Protein AF-A0A2K9NVM2-F1 (afdb_monomer_lite)

Secondary structure (DSSP, 8-state):
--SHHHHHHHHHHHHTSEEEEEEEEEEEE-SS-EEEEEEEEEEES-SS--B-SPEEEEETTEEEEE-GGGEEEEE-SSSEEEEEEE-TTSSSEEEEEEEETTTTEEEEEEE-SS-EEEES-EEEEE-

Organism: Bacteriovorax stolpii (NCBI:txid960)

Radius of gyration: 16.89 Å; chains: 1; bounding box: 53×43×41 Å

Structure (mmCIF, N/CA/C/O backbone):
data_AF-A0A2K9NVM2-F1
#
_entry.id   AF-A0A2K9NVM2-F1
#
loop_
_atom_site.group_PDB
_atom_site.id
_atom_site.type_symbol
_atom_site.label_atom_id
_atom_site.label_alt_id
_atom_site.label_comp_id
_atom_site.label_asym_id
_atom_site.label_entity_id
_atom_site.label_seq_id
_atom_site.pdbx_PDB_ins_code
_atom_site.Cartn_x
_atom_site.Cartn_y
_atom_site.Cartn_z
_atom_site.occupancy
_atom_site.B_iso_or_equiv
_atom_site.auth_seq_id
_atom_site.auth_comp_id
_atom_site.auth_asym_id
_atom_site.auth_atom_id
_atom_site.pdbx_PDB_model_num
ATOM 1 N N . MET A 1 1 ? 28.483 25.837 24.503 1.00 46.66 1 MET A N 1
ATOM 2 C CA . MET A 1 1 ? 27.770 25.871 23.205 1.00 46.66 1 MET A CA 1
ATOM 3 C C . MET A 1 1 ? 28.356 24.824 22.249 1.00 46.66 1 MET A C 1
ATOM 5 O O . MET A 1 1 ? 29.155 25.168 21.396 1.00 46.66 1 MET A O 1
ATOM 9 N N . LYS A 1 2 ? 28.051 23.531 22.428 1.00 50.91 2 LYS A N 1
ATOM 10 C CA . LYS A 1 2 ? 28.419 22.454 21.472 1.00 50.91 2 LYS A CA 1
ATOM 11 C C . LYS A 1 2 ? 27.315 21.389 21.310 1.00 50.91 2 LYS A C 1
ATOM 13 O O . LYS A 1 2 ? 27.473 20.466 20.527 1.00 50.91 2 LYS A O 1
ATOM 18 N N . SER A 1 3 ? 26.195 21.528 22.030 1.00 52.22 3 SER A N 1
ATOM 19 C CA . SER A 1 3 ? 25.170 20.479 22.148 1.00 52.22 3 SER A CA 1
ATOM 20 C C . SER A 1 3 ? 24.048 20.561 21.109 1.00 52.22 3 SER A C 1
ATOM 22 O O . SER A 1 3 ? 23.359 19.574 20.891 1.00 52.22 3 SER A O 1
ATOM 24 N N . THR A 1 4 ? 23.849 21.711 20.463 1.00 53.44 4 THR A N 1
ATOM 25 C CA . THR A 1 4 ? 22.742 21.925 19.516 1.00 53.44 4 THR A CA 1
ATOM 26 C C . THR A 1 4 ? 23.034 21.388 18.115 1.00 53.44 4 THR A C 1
ATOM 28 O O . THR A 1 4 ? 22.118 20.941 17.441 1.00 53.44 4 THR A O 1
ATOM 31 N N . ILE A 1 5 ? 24.303 21.348 17.690 1.00 56.78 5 ILE A N 1
ATOM 32 C CA . ILE A 1 5 ? 24.680 20.875 16.343 1.00 56.78 5 ILE A CA 1
ATOM 33 C C . ILE A 1 5 ? 24.489 19.356 16.211 1.00 56.78 5 ILE A C 1
ATOM 35 O O . ILE A 1 5 ? 24.036 18.885 15.173 1.00 56.78 5 ILE A O 1
ATOM 39 N N . ALA A 1 6 ? 24.775 18.590 17.269 1.00 56.25 6 ALA A N 1
ATOM 40 C CA . ALA A 1 6 ? 24.610 17.136 17.259 1.00 56.25 6 ALA A CA 1
ATOM 41 C C . ALA A 1 6 ? 23.134 16.719 17.148 1.00 56.25 6 ALA A C 1
ATOM 43 O O . ALA A 1 6 ? 22.816 15.788 16.416 1.00 56.25 6 ALA A O 1
ATOM 44 N N . LEU A 1 7 ? 22.230 17.439 17.823 1.00 52.72 7 LEU A N 1
ATOM 45 C CA . LEU A 1 7 ? 20.795 17.156 17.774 1.00 52.72 7 LEU A CA 1
ATOM 46 C C . LEU A 1 7 ? 20.197 17.512 16.407 1.00 52.72 7 LEU A C 1
ATOM 48 O O . LEU A 1 7 ? 19.421 16.734 15.865 1.00 52.72 7 LEU A O 1
ATOM 52 N N . SER A 1 8 ? 20.618 18.631 15.806 1.00 54.34 8 SER A N 1
ATOM 53 C CA . SER A 1 8 ? 20.231 18.972 14.434 1.00 54.34 8 SER A CA 1
ATOM 54 C C . SER A 1 8 ? 20.755 17.947 13.426 1.00 54.34 8 SER A C 1
ATOM 56 O O . SER A 1 8 ? 20.003 17.525 12.560 1.00 54.34 8 SER A O 1
ATOM 58 N N . ALA A 1 9 ? 22.005 17.487 13.554 1.00 55.44 9 ALA A N 1
ATOM 59 C CA . ALA A 1 9 ? 22.569 16.460 12.674 1.00 55.44 9 ALA A CA 1
ATOM 60 C C . ALA A 1 9 ? 21.842 15.106 12.789 1.00 55.44 9 ALA A C 1
ATOM 62 O O . ALA A 1 9 ? 21.631 14.452 11.774 1.00 55.44 9 ALA A O 1
ATOM 63 N N . LEU A 1 10 ? 21.407 14.722 13.996 1.00 50.97 10 LEU A N 1
ATOM 64 C CA . LEU A 1 10 ? 20.563 13.541 14.230 1.00 50.97 10 LEU A CA 1
ATOM 65 C C . LEU A 1 10 ? 19.160 13.699 13.624 1.00 50.97 10 LEU A C 1
ATOM 67 O O . LEU A 1 10 ? 18.626 12.760 13.049 1.00 50.97 10 LEU A O 1
ATOM 71 N N . LEU A 1 11 ? 18.561 14.888 13.717 1.00 52.94 11 LEU A N 1
ATOM 72 C CA . LEU A 1 11 ? 17.260 15.168 13.102 1.00 52.94 11 LEU A CA 1
ATOM 73 C C . LEU A 1 11 ? 17.348 15.203 11.568 1.00 52.94 11 LEU A C 1
ATOM 75 O O . LEU A 1 11 ? 16.435 14.733 10.896 1.00 52.94 11 LEU A O 1
ATOM 79 N N . PHE A 1 12 ? 18.447 15.706 10.999 1.00 51.09 12 PHE A N 1
ATOM 80 C CA . PHE A 1 12 ? 18.675 15.686 9.551 1.00 51.09 12 PHE A CA 1
ATOM 81 C C . PHE A 1 12 ? 18.990 14.282 9.024 1.00 51.09 12 PHE A C 1
ATOM 83 O O . PHE A 1 12 ? 18.508 13.934 7.951 1.00 51.09 12 PHE A O 1
ATOM 90 N N . SER A 1 13 ? 19.731 13.453 9.770 1.00 51.75 13 SER A N 1
ATOM 91 C CA . SER A 1 13 ? 19.990 12.067 9.362 1.00 51.75 13 SER A CA 1
ATOM 92 C C . SER A 1 13 ? 18.755 11.174 9.475 1.00 51.75 13 SER A C 1
ATOM 94 O O . SER A 1 13 ? 18.597 10.264 8.674 1.00 51.75 13 SER A O 1
ATOM 96 N N . LEU A 1 14 ? 17.836 11.440 10.409 1.00 47.25 14 LEU A N 1
ATOM 97 C CA . LEU A 1 14 ? 16.567 10.705 10.496 1.00 47.25 14 LEU A CA 1
ATOM 98 C C . LEU A 1 14 ? 15.614 11.031 9.334 1.00 47.25 14 LEU A C 1
ATOM 100 O O . LEU A 1 14 ? 14.880 10.152 8.892 1.00 47.25 14 LEU A O 1
ATOM 104 N N . ASN A 1 15 ? 15.658 12.259 8.806 1.00 47.78 15 ASN A N 1
ATOM 105 C CA . ASN A 1 15 ? 14.878 12.654 7.628 1.00 47.78 15 ASN A CA 1
ATOM 106 C C . ASN A 1 15 ? 15.546 12.264 6.298 1.00 47.78 15 ASN A C 1
ATOM 108 O O . ASN A 1 15 ? 14.871 12.244 5.278 1.00 47.78 15 ASN A O 1
ATOM 112 N N . SER A 1 16 ? 16.845 11.932 6.281 1.00 46.62 16 SER A N 1
ATOM 113 C CA . SER A 1 16 ? 17.567 11.628 5.034 1.00 46.62 16 SER A CA 1
ATOM 114 C C . SER A 1 16 ? 17.318 10.225 4.479 1.00 46.62 16 SER A C 1
ATOM 116 O O . SER A 1 16 ? 17.900 9.876 3.456 1.00 46.62 16 SER A O 1
ATOM 118 N N . PHE A 1 17 ? 16.523 9.394 5.158 1.00 53.16 17 PHE A N 1
ATOM 119 C CA . PHE A 1 17 ? 16.200 8.056 4.665 1.00 53.16 17 PHE A CA 1
ATOM 120 C C . PHE A 1 17 ? 14.950 8.066 3.777 1.00 53.16 17 PHE A C 1
ATOM 122 O O . PHE A 1 17 ? 14.944 7.377 2.759 1.00 53.16 17 PHE A O 1
ATOM 129 N N . ALA A 1 18 ? 13.922 8.857 4.115 1.00 56.97 18 ALA A N 1
ATOM 130 C CA . ALA A 1 18 ? 12.724 8.997 3.288 1.00 56.97 18 ALA A CA 1
ATOM 131 C C . ALA A 1 18 ? 13.067 9.838 2.056 1.00 56.97 18 ALA A C 1
ATOM 133 O O . ALA A 1 18 ? 13.364 11.025 2.162 1.00 56.97 18 ALA A O 1
ATOM 134 N N . SER A 1 19 ? 13.102 9.187 0.903 1.00 69.44 19 SER A N 1
ATOM 135 C CA . SER A 1 19 ? 13.510 9.789 -0.373 1.00 69.44 19 SER A CA 1
ATOM 136 C C . SER A 1 19 ? 12.404 9.739 -1.420 1.00 69.44 19 SER A C 1
ATOM 138 O O . SER A 1 19 ? 12.558 10.371 -2.457 1.00 69.44 19 SER A O 1
ATOM 140 N N . GLY A 1 20 ? 11.293 9.072 -1.100 1.00 81.06 20 GLY A N 1
ATOM 141 C CA . GLY A 1 20 ? 10.111 8.986 -1.936 1.00 81.06 20 GLY A CA 1
ATOM 142 C C . GLY A 1 20 ? 8.887 8.487 -1.174 1.00 81.06 20 GLY A C 1
ATOM 143 O O . GLY A 1 20 ? 8.893 8.327 0.057 1.00 81.06 20 GLY A O 1
ATOM 144 N N . GLY A 1 21 ? 7.835 8.205 -1.924 1.00 86.12 21 GLY A N 1
ATOM 145 C CA . GLY A 1 21 ? 6.601 7.642 -1.402 1.00 86.12 21 GLY A CA 1
ATOM 146 C C . GLY A 1 21 ? 5.784 6.977 -2.494 1.00 86.12 21 GLY A C 1
ATOM 147 O O . GLY A 1 21 ? 6.073 7.106 -3.680 1.00 86.12 21 GLY A O 1
ATOM 148 N N . PHE A 1 22 ? 4.752 6.253 -2.084 1.00 87.69 22 PHE A N 1
ATOM 149 C CA . PHE A 1 22 ? 3.749 5.748 -3.008 1.00 87.69 22 PHE A CA 1
ATOM 150 C C . PHE A 1 22 ? 2.357 6.112 -2.513 1.00 87.69 22 PHE A C 1
ATOM 152 O O . PHE A 1 22 ? 2.094 6.183 -1.308 1.00 87.69 22 PHE A O 1
ATOM 159 N N . PHE A 1 23 ? 1.464 6.303 -3.470 1.00 91.81 23 PHE A N 1
ATOM 160 C CA . PHE A 1 23 ? 0.037 6.443 -3.252 1.00 91.81 23 PHE A CA 1
ATOM 161 C C . PHE A 1 23 ? -0.670 5.600 -4.301 1.00 91.81 23 PHE A C 1
ATOM 163 O O . PHE A 1 23 ? -0.410 5.765 -5.490 1.00 91.81 23 PHE A O 1
ATOM 170 N N . CYS A 1 24 ? -1.535 4.701 -3.856 1.00 91.62 24 CYS A N 1
ATOM 171 C CA . CYS A 1 24 ? -2.349 3.864 -4.713 1.00 91.62 24 CYS A CA 1
ATOM 172 C C . CYS A 1 24 ? -3.822 4.062 -4.386 1.00 91.62 24 CYS A C 1
ATOM 174 O O . CYS A 1 24 ? -4.208 4.020 -3.217 1.00 91.62 24 CYS A O 1
ATOM 176 N N . ASP A 1 25 ? -4.632 4.231 -5.419 1.00 93.56 25 ASP A N 1
ATOM 177 C CA . ASP A 1 25 ? -6.082 4.243 -5.353 1.00 93.56 25 ASP A CA 1
ATOM 178 C C . ASP A 1 25 ? -6.641 2.981 -6.011 1.00 93.56 25 ASP A C 1
ATOM 180 O O . ASP A 1 25 ? -6.101 2.476 -6.997 1.00 93.56 25 ASP A O 1
ATOM 184 N N . ALA A 1 26 ? -7.696 2.433 -5.422 1.00 91.62 26 ALA A N 1
ATOM 185 C CA . ALA A 1 26 ? -8.346 1.233 -5.905 1.00 91.62 26 ALA A CA 1
ATOM 186 C C . ALA A 1 26 ? -9.852 1.316 -5.682 1.00 91.62 26 ALA A C 1
ATOM 188 O O . ALA A 1 26 ? -10.312 1.721 -4.612 1.00 91.62 26 ALA A O 1
ATOM 189 N N . LYS A 1 27 ? -10.626 0.872 -6.673 1.00 88.69 27 LYS A N 1
ATOM 190 C CA . LYS A 1 27 ? -12.087 0.801 -6.569 1.00 88.69 27 LYS A CA 1
ATOM 191 C C . LYS A 1 27 ? -12.549 -0.634 -6.507 1.00 88.69 27 LYS A C 1
ATOM 193 O O . LYS A 1 27 ? -12.375 -1.396 -7.458 1.00 88.69 27 LYS A O 1
ATOM 198 N N . VAL A 1 28 ? -13.177 -1.013 -5.401 1.00 83.50 28 VAL A N 1
ATOM 199 C CA . VAL A 1 28 ? -13.792 -2.332 -5.256 1.00 83.50 28 VAL A CA 1
ATOM 200 C C . VAL A 1 28 ? -15.282 -2.187 -5.510 1.00 83.50 28 VAL A C 1
ATOM 202 O O . VAL A 1 28 ? -16.004 -1.569 -4.736 1.00 83.50 28 VAL A O 1
ATOM 205 N N . THR A 1 29 ? -15.748 -2.763 -6.616 1.00 77.06 29 THR A N 1
ATOM 206 C CA . THR A 1 29 ? -17.181 -2.836 -6.914 1.00 77.06 29 THR A CA 1
ATOM 207 C C . THR A 1 29 ? -17.713 -4.187 -6.460 1.00 77.06 29 THR A C 1
ATOM 209 O O . THR A 1 29 ? -17.305 -5.228 -6.974 1.00 77.06 29 THR A O 1
ATOM 212 N N . THR A 1 30 ? -18.643 -4.173 -5.511 1.00 69.06 30 THR A N 1
ATOM 213 C CA . THR A 1 30 ? -19.460 -5.341 -5.163 1.00 69.06 30 THR A CA 1
ATOM 214 C C . THR A 1 30 ? -20.833 -5.235 -5.836 1.00 69.06 30 THR A C 1
ATOM 216 O O . THR A 1 30 ? -21.144 -4.243 -6.491 1.00 69.06 30 THR A O 1
ATOM 219 N N . LEU A 1 31 ? -21.683 -6.260 -5.704 1.00 59.19 31 LEU A N 1
ATOM 220 C CA . LEU A 1 31 ? -23.033 -6.253 -6.291 1.00 59.19 31 LEU A CA 1
ATOM 221 C C . LEU A 1 31 ? -23.951 -5.153 -5.726 1.00 59.19 31 LEU A C 1
ATOM 223 O O . LEU A 1 31 ? -24.988 -4.881 -6.330 1.00 59.19 31 LEU A O 1
ATOM 227 N N . MET A 1 32 ? -23.612 -4.570 -4.573 1.00 66.69 32 MET A N 1
ATOM 228 C CA . MET A 1 32 ? -24.471 -3.623 -3.858 1.00 66.69 32 MET A CA 1
ATOM 229 C C . MET A 1 32 ? -23.821 -2.261 -3.627 1.00 66.69 32 MET A C 1
ATOM 231 O O . MET A 1 32 ? -24.550 -1.278 -3.620 1.00 66.69 32 MET A O 1
ATOM 235 N N . ASP A 1 33 ? -22.490 -2.188 -3.535 1.00 76.06 33 ASP A N 1
ATOM 236 C CA . ASP A 1 33 ? -21.774 -0.954 -3.205 1.00 76.06 33 ASP A CA 1
ATOM 237 C C . ASP A 1 33 ? -20.441 -0.834 -3.959 1.00 76.06 33 ASP A C 1
ATOM 239 O O . ASP A 1 33 ? -19.827 -1.837 -4.347 1.00 76.06 33 ASP A O 1
ATOM 243 N N . GLN A 1 34 ? -19.993 0.410 -4.143 1.00 82.62 34 GLN A N 1
ATOM 244 C CA . GLN A 1 34 ? -18.612 0.736 -4.501 1.00 82.62 34 GLN A CA 1
ATOM 245 C C . GLN A 1 34 ? -17.881 1.205 -3.249 1.00 82.62 34 GLN A C 1
ATOM 247 O O . GLN A 1 34 ? -18.376 2.082 -2.547 1.00 82.62 34 GLN A O 1
ATOM 252 N N . THR A 1 35 ? -16.710 0.628 -3.014 1.00 86.06 35 THR A N 1
ATOM 253 C CA . THR A 1 35 ? -15.815 0.989 -1.919 1.00 86.06 35 THR A CA 1
ATOM 254 C C . THR A 1 35 ? -14.537 1.565 -2.507 1.00 86.06 35 THR A C 1
ATOM 256 O O . THR A 1 35 ? -13.875 0.911 -3.323 1.00 86.06 35 THR A O 1
ATOM 259 N N . ASP A 1 36 ? -14.191 2.777 -2.083 1.00 90.69 36 ASP A N 1
ATOM 260 C CA . ASP A 1 36 ? -12.940 3.432 -2.449 1.00 90.69 36 ASP A CA 1
ATOM 261 C C . ASP A 1 36 ? -11.863 3.054 -1.426 1.00 90.69 36 ASP A C 1
ATOM 263 O O . ASP A 1 36 ? -12.029 3.239 -0.216 1.00 90.69 36 ASP A O 1
ATOM 267 N N . ILE A 1 37 ? -10.739 2.530 -1.914 1.00 91.19 37 ILE A N 1
ATOM 268 C CA . ILE A 1 37 ? -9.593 2.153 -1.089 1.00 91.19 37 ILE A CA 1
ATOM 269 C C . ILE A 1 37 ? -8.384 2.970 -1.517 1.00 91.19 37 ILE A C 1
ATOM 271 O O . ILE A 1 37 ? -8.067 3.064 -2.700 1.00 91.19 37 ILE A O 1
ATOM 275 N N . GLN A 1 38 ? -7.680 3.534 -0.544 1.00 93.81 38 GLN A N 1
ATOM 276 C CA . GLN A 1 38 ? -6.422 4.237 -0.764 1.00 93.81 38 GLN A CA 1
ATOM 277 C C . GLN A 1 38 ? -5.339 3.622 0.111 1.00 93.81 38 GLN A C 1
ATOM 279 O O . GLN A 1 38 ? -5.579 3.336 1.282 1.00 93.81 38 GLN A O 1
ATOM 284 N N . ILE A 1 39 ? -4.147 3.423 -0.442 1.00 92.56 39 ILE A N 1
ATOM 285 C CA . ILE A 1 39 ? -2.990 2.888 0.277 1.00 92.56 39 ILE A CA 1
ATOM 286 C C . ILE A 1 39 ? -1.805 3.804 0.016 1.00 92.56 39 ILE A C 1
ATOM 288 O O . ILE A 1 39 ? -1.470 4.074 -1.135 1.00 92.56 39 ILE A O 1
ATOM 292 N N . SER A 1 40 ? -1.151 4.271 1.073 1.00 92.50 40 SER A N 1
ATOM 293 C CA . SER A 1 40 ? 0.021 5.132 0.948 1.00 92.50 40 SER A CA 1
ATOM 294 C C . SER A 1 40 ? 1.103 4.808 1.965 1.00 92.50 40 SER A C 1
ATOM 296 O O . SER A 1 40 ? 0.837 4.293 3.054 1.00 92.50 40 SER A O 1
ATOM 298 N N . GLY A 1 41 ? 2.347 5.113 1.608 1.00 90.12 41 GLY A N 1
ATOM 299 C CA . GLY A 1 41 ? 3.499 4.877 2.468 1.00 90.12 41 GLY A CA 1
ATOM 300 C C . GLY A 1 41 ? 4.744 5.621 2.002 1.00 90.12 41 GLY A C 1
ATOM 301 O O . GLY A 1 41 ? 4.828 6.090 0.868 1.00 90.12 41 GLY A O 1
ATOM 302 N N . SER A 1 42 ? 5.725 5.730 2.899 1.00 88.38 42 SER A N 1
ATOM 303 C CA . SER A 1 42 ? 6.999 6.408 2.632 1.00 88.38 42 SER A CA 1
ATOM 304 C C . SER A 1 42 ? 8.121 5.416 2.355 1.00 88.38 42 SER A C 1
ATOM 306 O O . SER A 1 42 ? 8.304 4.442 3.098 1.00 88.38 42 SER A O 1
ATOM 308 N N . THR A 1 43 ? 8.918 5.708 1.331 1.00 84.31 43 THR A N 1
ATOM 309 C CA . THR A 1 43 ? 9.977 4.828 0.840 1.00 84.31 43 THR A CA 1
ATOM 310 C C . THR A 1 43 ? 11.348 5.484 0.882 1.00 84.31 43 THR A C 1
ATOM 312 O O . THR A 1 43 ? 11.504 6.704 0.814 1.00 84.31 43 THR A O 1
ATOM 315 N N . GLY A 1 44 ? 12.369 4.648 1.015 1.00 79.94 44 GLY A N 1
ATOM 316 C CA . GLY A 1 44 ? 13.769 5.017 0.908 1.00 79.94 44 GLY A CA 1
ATOM 317 C C . GLY A 1 44 ? 14.411 4.491 -0.356 1.00 79.94 44 GLY A C 1
ATOM 318 O O . GLY A 1 44 ? 13.932 3.538 -0.956 1.00 79.94 44 GLY A O 1
ATOM 319 N N . HIS A 1 45 ? 15.557 5.056 -0.710 1.00 72.38 45 HIS A N 1
ATOM 320 C CA . HIS A 1 45 ? 16.434 4.543 -1.755 1.00 72.38 45 HIS A CA 1
ATOM 321 C C . HIS A 1 45 ? 17.375 3.498 -1.152 1.00 72.38 45 HIS A C 1
ATOM 323 O O . HIS A 1 45 ? 18.551 3.771 -0.895 1.00 72.38 45 HIS A O 1
ATOM 329 N N . VAL A 1 46 ? 16.833 2.321 -0.837 1.00 71.06 46 VAL A N 1
ATOM 330 C CA . VAL A 1 46 ? 17.597 1.205 -0.273 1.00 71.06 46 VAL A CA 1
ATOM 331 C C . VAL A 1 46 ? 17.260 -0.100 -0.981 1.00 71.06 46 VAL A C 1
ATOM 333 O O . VAL A 1 46 ? 16.091 -0.436 -1.170 1.00 71.06 46 VAL A O 1
ATOM 336 N N . VAL A 1 47 ? 18.306 -0.876 -1.270 1.00 64.81 47 VAL A N 1
ATOM 337 C CA . VAL A 1 47 ? 18.177 -2.216 -1.845 1.00 64.81 47 VAL A CA 1
ATOM 338 C C . VAL A 1 47 ? 17.443 -3.124 -0.859 1.00 64.81 47 VAL A C 1
ATOM 340 O O . VAL A 1 47 ? 17.844 -3.243 0.301 1.00 64.81 47 VAL A O 1
ATOM 343 N N . GLY A 1 48 ? 16.392 -3.803 -1.322 1.00 70.75 48 GLY A N 1
ATOM 344 C CA . GLY A 1 48 ? 15.610 -4.747 -0.517 1.00 70.75 48 GLY A CA 1
ATOM 345 C C . GLY A 1 48 ? 14.191 -4.257 -0.246 1.00 70.75 48 GLY A C 1
ATOM 346 O O . GLY A 1 48 ? 13.417 -4.144 -1.188 1.00 70.75 48 GLY A O 1
ATOM 347 N N . ASN A 1 49 ? 13.846 -4.025 1.029 1.00 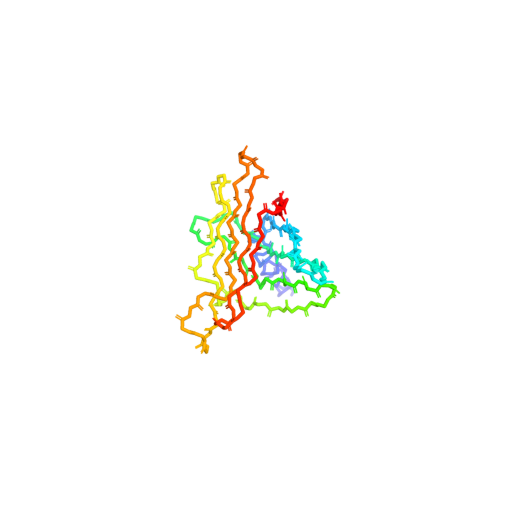74.88 49 ASN A N 1
ATOM 348 C CA . ASN A 1 49 ? 12.556 -3.461 1.445 1.00 74.88 49 ASN A CA 1
ATOM 349 C C . ASN A 1 49 ? 12.703 -1.941 1.664 1.00 74.88 49 ASN A C 1
ATOM 351 O O . ASN A 1 49 ? 13.158 -1.529 2.735 1.00 74.88 49 ASN A O 1
ATOM 355 N N . PRO A 1 50 ? 12.328 -1.114 0.671 1.00 80.25 50 PRO A N 1
ATOM 356 C CA . PRO A 1 50 ? 12.415 0.332 0.788 1.00 80.25 50 PRO A CA 1
ATOM 357 C C . PRO A 1 50 ? 11.410 0.991 1.740 1.00 80.25 50 PRO A C 1
ATOM 359 O O . PRO A 1 50 ? 11.467 2.204 1.887 1.00 80.25 50 PRO A O 1
ATOM 362 N N . LEU A 1 51 ? 10.509 0.271 2.413 1.00 86.25 51 LEU A N 1
ATOM 363 C CA . LEU A 1 51 ? 9.522 0.879 3.310 1.00 86.25 51 LEU A CA 1
ATOM 364 C C . LEU A 1 51 ? 10.171 1.401 4.606 1.00 86.25 51 LEU A C 1
ATOM 366 O O . LEU A 1 51 ? 10.756 0.648 5.388 1.00 86.25 51 LEU A O 1
ATOM 370 N N . ILE A 1 52 ? 10.022 2.700 4.882 1.00 85.62 52 ILE A N 1
ATOM 371 C CA . ILE A 1 52 ? 10.647 3.342 6.055 1.00 85.62 52 ILE A CA 1
ATOM 372 C C . ILE A 1 52 ? 9.650 3.582 7.187 1.00 85.62 52 ILE A C 1
ATOM 374 O O . IL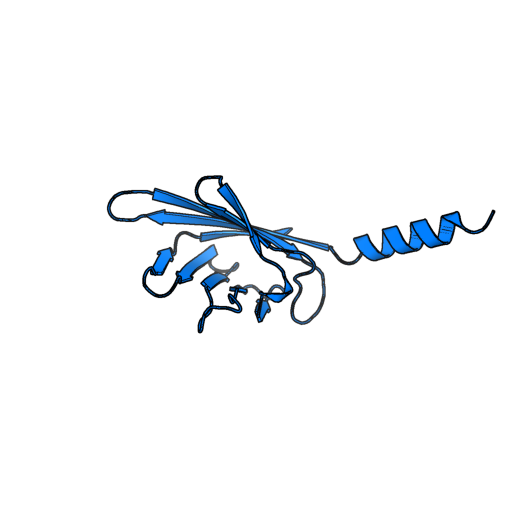E A 1 52 ? 10.036 3.515 8.363 1.00 85.62 52 ILE A O 1
ATOM 378 N N . GLY A 1 53 ? 8.388 3.832 6.847 1.00 86.62 53 GLY A N 1
ATOM 379 C CA . GLY A 1 53 ? 7.324 4.184 7.782 1.00 86.62 53 GLY A CA 1
ATOM 380 C C . GLY A 1 53 ? 6.147 3.219 7.740 1.00 86.62 53 GLY A C 1
ATOM 381 O O . GLY A 1 53 ? 6.113 2.294 6.933 1.00 86.62 53 GLY A O 1
ATOM 382 N N . ASP A 1 54 ? 5.193 3.459 8.633 1.00 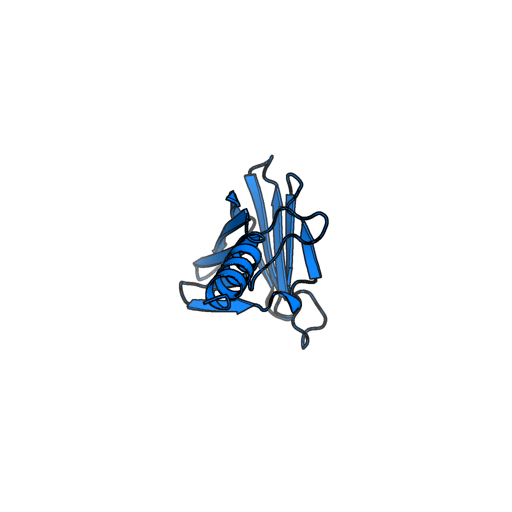90.75 54 ASP A N 1
ATOM 383 C CA . ASP A 1 54 ? 3.899 2.782 8.614 1.00 90.75 54 ASP A CA 1
ATOM 384 C C . ASP A 1 54 ? 3.144 3.097 7.317 1.00 90.75 54 ASP A C 1
ATOM 386 O O . ASP A 1 54 ? 3.354 4.140 6.692 1.00 90.75 54 ASP A O 1
ATOM 390 N N . ILE A 1 55 ? 2.256 2.188 6.933 1.00 90.75 55 ILE A N 1
ATOM 391 C CA . ILE A 1 55 ? 1.376 2.344 5.777 1.00 90.75 55 ILE A CA 1
ATOM 392 C C . ILE A 1 55 ? 0.036 2.873 6.268 1.00 90.75 55 ILE A C 1
ATOM 394 O O . ILE A 1 55 ? -0.497 2.394 7.270 1.00 90.75 55 ILE A O 1
ATOM 398 N N . THR A 1 56 ? -0.527 3.838 5.555 1.00 92.69 56 THR A N 1
ATOM 399 C CA . THR A 1 56 ? -1.903 4.280 5.771 1.00 92.69 56 THR A CA 1
ATOM 400 C C . THR A 1 56 ? -2.798 3.582 4.760 1.00 92.69 56 THR A C 1
ATOM 402 O O . THR A 1 56 ? -2.515 3.608 3.563 1.00 92.69 56 THR A O 1
ATOM 405 N N . ILE A 1 57 ? -3.882 2.978 5.239 1.00 90.38 57 ILE A N 1
ATOM 406 C CA . ILE A 1 57 ? -4.987 2.510 4.405 1.00 90.38 57 ILE A CA 1
ATOM 407 C C . ILE A 1 57 ? -6.227 3.335 4.734 1.00 90.38 57 ILE A C 1
ATOM 409 O O . ILE A 1 57 ? -6.556 3.502 5.905 1.00 90.38 57 ILE A O 1
ATOM 413 N N . ALA A 1 58 ? -6.910 3.849 3.719 1.00 91.69 58 ALA A N 1
ATOM 414 C CA . ALA A 1 58 ? -8.210 4.486 3.864 1.00 91.69 58 ALA A CA 1
ATOM 415 C C . ALA A 1 58 ? -9.262 3.655 3.133 1.00 91.69 58 ALA A C 1
ATOM 417 O O . ALA A 1 58 ? -9.054 3.294 1.977 1.00 91.69 58 ALA A O 1
ATOM 418 N N . VAL A 1 59 ? -10.378 3.365 3.798 1.00 89.06 59 VAL A N 1
ATOM 419 C CA . VAL A 1 59 ? -11.551 2.701 3.212 1.00 89.06 59 VAL A CA 1
ATOM 420 C C . VAL A 1 59 ? -12.734 3.645 3.370 1.00 89.06 59 VAL A C 1
ATOM 422 O O . VAL A 1 59 ? -13.084 3.999 4.497 1.00 89.06 59 VAL A O 1
ATOM 425 N N . ASP A 1 60 ? -13.285 4.123 2.255 1.00 89.62 60 ASP A N 1
ATOM 426 C CA . ASP A 1 60 ? -14.344 5.144 2.215 1.00 89.62 60 ASP A CA 1
ATOM 427 C C . ASP A 1 60 ? -14.028 6.367 3.105 1.00 89.62 60 ASP A C 1
ATOM 429 O O . ASP A 1 60 ? -14.873 6.907 3.822 1.00 89.62 60 ASP A O 1
ATOM 433 N N . GLY A 1 61 ? -12.756 6.781 3.105 1.00 88.88 61 GLY A N 1
ATOM 434 C CA . GLY A 1 61 ? -12.240 7.903 3.898 1.00 88.88 61 GLY A CA 1
ATOM 435 C C . GLY A 1 61 ? -11.964 7.599 5.376 1.00 88.88 61 GLY A C 1
ATOM 43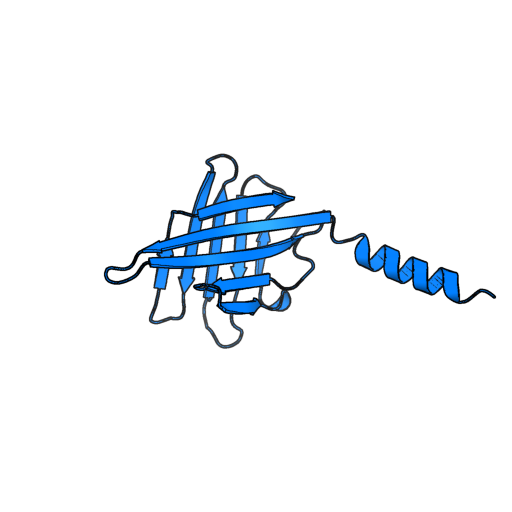6 O O . GLY A 1 61 ? -11.462 8.468 6.086 1.00 88.88 61 GLY A O 1
ATOM 437 N N . THR A 1 62 ? -12.244 6.384 5.857 1.00 91.31 62 THR A N 1
ATOM 438 C CA . THR A 1 62 ? -11.848 5.950 7.204 1.00 91.31 62 THR A CA 1
ATOM 439 C C . THR A 1 62 ? -10.433 5.393 7.173 1.00 91.31 62 THR A C 1
ATOM 441 O O . THR A 1 62 ? -10.177 4.378 6.528 1.00 91.31 62 THR A O 1
ATOM 444 N N . GLU A 1 63 ? -9.516 6.047 7.882 1.00 92.75 63 GLU A N 1
ATOM 445 C CA . GLU A 1 63 ? -8.097 5.688 7.890 1.00 92.75 63 GLU A CA 1
ATOM 446 C C . GLU A 1 63 ? -7.726 4.702 9.005 1.00 92.75 63 GLU A C 1
ATOM 448 O O . GLU A 1 63 ? -8.152 4.827 10.156 1.00 92.75 63 GLU A O 1
ATOM 453 N N . ALA A 1 64 ? -6.836 3.769 8.675 1.00 89.00 64 ALA A N 1
ATOM 454 C CA . ALA A 1 64 ? -6.119 2.920 9.610 1.00 89.00 64 ALA A CA 1
ATOM 455 C C . ALA A 1 64 ? -4.621 2.917 9.278 1.00 89.00 64 ALA A C 1
ATOM 457 O O . ALA A 1 64 ? -4.212 3.039 8.122 1.00 89.00 64 ALA A O 1
ATOM 458 N N . LYS A 1 65 ? -3.790 2.760 10.312 1.00 90.88 65 LYS A N 1
ATOM 459 C CA . LYS A 1 65 ? -2.337 2.636 10.165 1.00 90.88 65 LYS A CA 1
ATOM 460 C C . LYS A 1 65 ? -1.910 1.193 10.347 1.00 90.88 65 LYS A C 1
ATOM 462 O O . LYS A 1 65 ? -2.278 0.553 11.328 1.00 90.88 65 LYS A O 1
ATOM 467 N N . ILE A 1 66 ? -1.094 0.721 9.419 1.00 87.62 66 ILE A N 1
ATOM 468 C CA . ILE A 1 66 ? -0.484 -0.599 9.421 1.00 87.62 66 ILE A CA 1
ATOM 469 C C . ILE A 1 66 ? 0.986 -0.414 9.752 1.00 87.62 66 ILE A C 1
ATOM 471 O O . ILE A 1 66 ? 1.715 0.294 9.055 1.00 87.62 66 ILE A O 1
ATOM 475 N N . SER A 1 67 ? 1.422 -1.072 10.820 1.00 87.69 67 SER A N 1
ATOM 476 C CA . SER A 1 67 ? 2.814 -1.021 11.243 1.00 87.69 67 SER A CA 1
ATOM 477 C C . SER A 1 67 ? 3.709 -1.613 10.155 1.00 87.69 67 SER A C 1
ATOM 479 O O . SER A 1 67 ? 3.436 -2.694 9.634 1.00 87.69 67 SER A O 1
ATOM 481 N N . LYS A 1 68 ? 4.829 -0.958 9.832 1.00 85.31 68 LYS A N 1
ATOM 482 C CA . LYS A 1 68 ? 5.771 -1.493 8.826 1.00 85.31 68 LYS A CA 1
ATOM 483 C C . LYS A 1 68 ? 6.318 -2.882 9.166 1.00 85.31 68 LYS A C 1
ATOM 485 O O . LYS A 1 68 ? 6.747 -3.616 8.285 1.00 85.31 68 LYS A O 1
ATOM 490 N N . GLN A 1 69 ? 6.313 -3.251 10.448 1.00 84.94 69 GLN A N 1
ATOM 491 C CA . GLN A 1 69 ? 6.725 -4.572 10.923 1.00 84.94 69 GLN A CA 1
ATOM 492 C C . GLN A 1 69 ? 5.747 -5.679 10.496 1.00 84.94 69 GLN A C 1
ATOM 494 O O . GLN A 1 69 ? 6.118 -6.848 10.501 1.00 84.94 69 GLN A O 1
ATOM 499 N N . GLN A 1 70 ? 4.523 -5.313 10.111 1.00 84.12 70 GLN A N 1
ATOM 500 C CA . GLN A 1 70 ? 3.515 -6.206 9.542 1.00 84.12 70 GLN A CA 1
ATOM 501 C C . GLN A 1 70 ? 3.670 -6.374 8.023 1.00 84.12 70 GLN A C 1
ATOM 503 O O . GLN A 1 70 ? 2.924 -7.129 7.410 1.00 84.12 70 GLN A O 1
ATOM 508 N N . VAL A 1 71 ? 4.625 -5.685 7.392 1.00 84.62 71 VAL A N 1
ATOM 509 C CA . VAL A 1 71 ? 4.865 -5.768 5.950 1.00 84.62 71 VAL A CA 1
ATOM 510 C C . VAL A 1 71 ? 5.990 -6.761 5.684 1.00 84.62 71 VAL A C 1
ATOM 512 O O . VAL A 1 71 ? 7.145 -6.522 6.031 1.00 84.62 71 VAL A O 1
ATOM 515 N N . VAL A 1 72 ? 5.655 -7.886 5.055 1.00 77.56 72 VAL A N 1
ATOM 516 C CA . VAL A 1 72 ? 6.601 -8.989 4.783 1.00 77.56 72 VAL A CA 1
ATOM 517 C C . VAL A 1 72 ? 7.183 -8.954 3.374 1.00 77.56 72 VAL A C 1
ATOM 519 O O . VAL A 1 72 ? 8.167 -9.635 3.098 1.00 77.56 72 VAL A O 1
ATOM 522 N N . GLY A 1 73 ? 6.616 -8.136 2.489 1.00 73.31 73 GLY A N 1
ATOM 523 C CA . GLY A 1 73 ? 7.132 -7.913 1.146 1.00 73.31 73 GLY A CA 1
ATOM 524 C C . GLY A 1 73 ? 6.855 -6.487 0.699 1.00 73.31 73 GLY A C 1
ATOM 525 O O . GLY A 1 73 ? 5.711 -6.044 0.761 1.00 73.31 73 GLY A O 1
ATOM 526 N N . TYR A 1 74 ? 7.908 -5.788 0.276 1.00 73.25 74 TYR A N 1
ATOM 527 C CA . TYR A 1 74 ? 7.844 -4.494 -0.399 1.00 73.25 74 TYR A CA 1
ATOM 528 C C . TYR A 1 74 ? 8.976 -4.429 -1.426 1.00 73.25 74 TYR A C 1
ATOM 530 O O . TYR A 1 74 ? 10.143 -4.495 -1.046 1.00 73.25 74 TYR A O 1
ATOM 538 N N . TRP A 1 75 ? 8.644 -4.392 -2.716 1.00 69.00 75 TRP A N 1
ATOM 539 C CA . TRP A 1 75 ? 9.616 -4.351 -3.814 1.00 69.00 75 TRP A CA 1
ATOM 540 C C . TRP A 1 75 ? 9.316 -3.086 -4.609 1.00 69.00 75 TRP A C 1
ATOM 542 O O . TRP A 1 75 ? 8.231 -2.982 -5.162 1.00 69.00 75 TRP A O 1
ATOM 552 N N . GLY A 1 76 ? 10.218 -2.103 -4.589 1.00 63.62 76 GLY A N 1
ATOM 553 C CA . GLY A 1 76 ? 9.975 -0.779 -5.183 1.00 63.62 76 GLY A CA 1
ATOM 554 C C . GLY A 1 76 ? 11.081 -0.274 -6.109 1.00 63.62 76 GLY A C 1
ATOM 555 O O . GLY A 1 76 ? 10.943 0.798 -6.678 1.00 63.62 76 GLY A O 1
ATOM 556 N N . GLU A 1 77 ? 12.177 -1.023 -6.279 1.00 58.75 77 GLU A N 1
ATOM 557 C CA . GLU A 1 77 ? 13.297 -0.605 -7.143 1.00 58.75 77 GLU A CA 1
ATOM 558 C C . GLU A 1 77 ? 13.125 -1.031 -8.617 1.00 58.75 77 GLU A C 1
ATOM 560 O O . GLU A 1 77 ? 13.932 -0.670 -9.470 1.00 58.75 77 GLU A O 1
ATOM 565 N N . GLY A 1 78 ? 12.080 -1.805 -8.929 1.00 66.56 78 GLY A N 1
ATOM 566 C CA . GLY A 1 78 ? 11.739 -2.247 -10.283 1.00 66.56 78 GLY A CA 1
ATOM 567 C C . GLY A 1 78 ? 10.409 -1.664 -10.771 1.00 66.56 78 GLY A C 1
ATOM 568 O O . GLY A 1 78 ? 9.754 -0.924 -10.042 1.00 66.56 78 GLY A O 1
ATOM 569 N N . PRO A 1 79 ? 9.951 -2.034 -11.980 1.00 75.06 79 PRO A N 1
ATOM 570 C CA . PRO A 1 79 ? 8.671 -1.559 -12.502 1.00 75.06 79 PRO A CA 1
ATOM 571 C C . PRO A 1 79 ? 7.469 -2.108 -11.728 1.00 75.06 79 PRO A C 1
ATOM 573 O O . PRO A 1 79 ? 6.352 -1.682 -11.971 1.00 75.06 79 PRO A O 1
ATOM 576 N N . VAL A 1 80 ? 7.669 -3.060 -10.815 1.00 78.88 80 VAL A N 1
ATOM 577 C CA . VAL A 1 80 ? 6.588 -3.691 -10.063 1.00 78.88 80 VAL A CA 1
ATOM 578 C C . VAL A 1 80 ? 6.666 -3.265 -8.609 1.00 78.88 80 VAL A C 1
ATOM 580 O O . VAL A 1 80 ? 7.676 -3.514 -7.955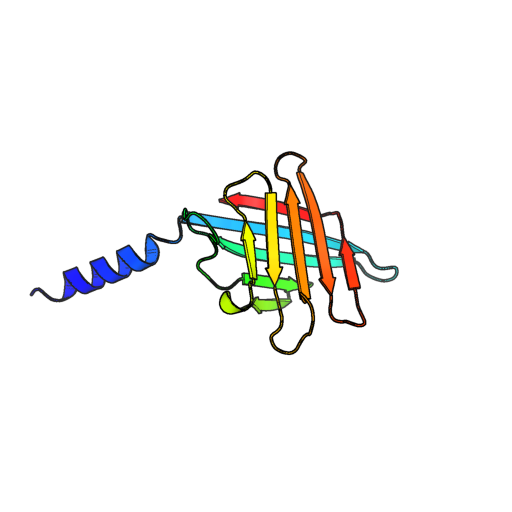 1.00 78.88 80 VAL A O 1
ATOM 583 N N . LEU A 1 81 ? 5.576 -2.683 -8.115 1.00 83.50 81 LEU A N 1
ATOM 584 C CA . LEU A 1 81 ? 5.276 -2.569 -6.699 1.00 83.50 81 LEU A CA 1
ATOM 585 C C . LEU A 1 81 ? 4.600 -3.858 -6.241 1.00 83.50 81 LEU A C 1
ATOM 587 O O . LEU A 1 81 ? 3.562 -4.245 -6.773 1.00 83.50 81 LEU A O 1
ATOM 591 N N . GLN A 1 82 ? 5.163 -4.498 -5.225 1.00 87.25 82 GLN A N 1
ATOM 592 C CA . GLN A 1 82 ? 4.516 -5.617 -4.554 1.00 87.25 82 GLN A CA 1
ATOM 593 C C . GLN A 1 82 ? 4.526 -5.385 -3.048 1.00 87.25 82 GLN A C 1
ATOM 595 O O . GLN A 1 82 ? 5.593 -5.386 -2.440 1.00 87.25 82 GLN A O 1
ATOM 600 N N . LEU A 1 83 ? 3.344 -5.211 -2.463 1.00 86.94 83 LEU A N 1
ATOM 601 C CA . LEU A 1 83 ? 3.124 -4.994 -1.040 1.00 86.94 83 LEU A CA 1
ATOM 602 C C . LEU A 1 83 ? 2.315 -6.155 -0.453 1.00 86.94 83 LEU A C 1
ATOM 604 O O . LEU A 1 83 ? 1.216 -6.445 -0.917 1.00 86.94 83 LEU A O 1
ATOM 608 N N . HIS A 1 84 ? 2.854 -6.791 0.590 1.00 87.62 84 HIS A N 1
ATOM 609 C CA . HIS A 1 84 ? 2.187 -7.860 1.341 1.00 87.62 84 HIS A CA 1
ATOM 610 C C . HIS A 1 84 ? 2.150 -7.510 2.823 1.00 87.62 84 HIS A C 1
ATOM 612 O O . HIS A 1 84 ? 3.198 -7.430 3.471 1.00 87.62 84 HIS A O 1
ATOM 618 N N . VAL A 1 85 ? 0.945 -7.334 3.358 1.00 85.75 85 VAL A N 1
ATOM 619 C CA . VAL A 1 85 ? 0.701 -7.098 4.784 1.00 85.75 85 VAL A CA 1
ATOM 620 C C . VAL A 1 85 ? 0.205 -8.385 5.421 1.00 85.75 85 VAL A C 1
ATOM 622 O O . VAL A 1 85 ? -0.747 -8.987 4.932 1.00 85.75 85 VAL A O 1
ATOM 625 N N . VAL A 1 86 ? 0.807 -8.779 6.538 1.00 83.00 86 VAL A N 1
ATOM 626 C CA . VAL A 1 86 ? 0.352 -9.892 7.376 1.00 83.00 86 VAL A CA 1
ATOM 627 C C . VAL A 1 86 ? -0.198 -9.367 8.696 1.00 83.00 86 VAL A C 1
ATOM 629 O O . VAL A 1 86 ? 0.381 -8.490 9.337 1.00 83.00 86 VAL A O 1
ATOM 632 N N . ASP A 1 87 ? -1.315 -9.927 9.136 1.00 74.50 87 ASP A N 1
ATOM 633 C CA . ASP A 1 87 ? -1.776 -9.747 10.508 1.00 74.50 87 ASP A CA 1
ATOM 634 C C . ASP A 1 87 ? -1.129 -10.843 11.376 1.00 74.50 87 ASP A C 1
ATOM 636 O O . ASP A 1 87 ? -1.259 -12.019 11.041 1.00 74.50 87 ASP A O 1
ATOM 640 N N . PRO A 1 88 ? -0.434 -10.508 12.483 1.00 67.81 88 PRO A N 1
ATOM 641 C CA . PRO A 1 88 ? 0.125 -11.497 13.407 1.00 67.81 88 PRO A CA 1
ATOM 642 C C . PRO A 1 88 ? -0.896 -12.507 13.955 1.00 67.81 88 PRO A C 1
ATOM 644 O O . PRO A 1 88 ? -0.498 -13.558 14.454 1.00 67.81 88 PRO A O 1
ATOM 647 N N . GLN A 1 89 ? -2.189 -12.170 13.935 1.00 70.00 89 GLN A N 1
ATOM 648 C CA . GLN A 1 89 ? -3.291 -13.047 14.334 1.00 70.00 89 GLN A CA 1
ATOM 649 C C . GLN A 1 89 ? -3.887 -13.838 13.157 1.00 70.00 89 GLN A C 1
ATOM 651 O O . GLN A 1 89 ? -4.623 -14.798 13.390 1.00 70.00 89 GLN A O 1
ATOM 656 N N . ALA A 1 90 ? -3.576 -13.475 11.909 1.00 63.72 90 ALA A N 1
ATOM 657 C CA . ALA A 1 90 ? -4.033 -14.181 10.718 1.00 63.72 90 ALA A CA 1
ATOM 658 C C . ALA A 1 90 ? -3.001 -15.215 10.243 1.00 63.72 90 ALA A C 1
ATOM 660 O O . ALA A 1 90 ? -1.792 -15.053 10.395 1.00 63.72 90 ALA A O 1
ATOM 661 N N . GLN A 1 91 ? -3.483 -16.296 9.626 1.00 63.09 91 GLN A N 1
ATOM 662 C CA . GLN A 1 91 ? -2.617 -17.312 9.011 1.00 63.09 91 GLN A CA 1
ATOM 663 C C . GLN A 1 91 ? -2.103 -16.909 7.616 1.00 63.09 91 GLN A C 1
ATOM 665 O O . GLN A 1 91 ? -1.232 -17.590 7.075 1.00 63.09 91 GLN A O 1
ATOM 670 N N . TYR A 1 92 ? -2.623 -15.820 7.039 1.00 68.81 92 TYR A N 1
ATOM 671 C CA . TYR A 1 92 ? -2.388 -15.402 5.655 1.00 68.81 92 TYR A CA 1
ATOM 672 C C . TYR A 1 92 ? -2.169 -13.884 5.553 1.00 68.81 92 TYR A C 1
ATOM 674 O O . TYR A 1 92 ? -2.459 -13.141 6.494 1.00 68.81 92 TYR A O 1
ATOM 682 N N . SER A 1 93 ? -1.645 -13.425 4.410 1.00 71.31 93 SER A N 1
ATOM 683 C CA . SER A 1 93 ? -1.555 -11.995 4.093 1.00 71.31 93 SER A CA 1
ATOM 684 C C . SER A 1 93 ? -2.953 -11.397 3.995 1.00 71.31 93 SER A C 1
ATOM 686 O O . SER A 1 93 ? -3.782 -11.906 3.250 1.00 71.31 93 SER A O 1
ATOM 688 N N . VAL A 1 94 ? -3.187 -10.301 4.709 1.00 84.06 94 VAL A N 1
ATOM 689 C CA . VAL A 1 94 ? -4.490 -9.629 4.767 1.00 84.06 94 VAL A CA 1
ATOM 690 C C . VAL A 1 94 ? -4.656 -8.556 3.697 1.00 84.06 94 VAL A C 1
ATOM 692 O O . VAL A 1 94 ? -5.775 -8.214 3.326 1.00 84.06 94 VAL A O 1
ATOM 695 N N . ILE A 1 95 ? -3.543 -8.028 3.181 1.00 87.25 95 ILE A N 1
ATOM 696 C CA . ILE A 1 95 ? -3.531 -7.063 2.079 1.00 87.25 95 ILE A CA 1
ATOM 697 C C . ILE A 1 95 ? -2.425 -7.463 1.114 1.00 87.25 95 ILE A C 1
ATOM 699 O O . ILE A 1 95 ? -1.267 -7.615 1.516 1.00 87.25 95 ILE A O 1
ATOM 703 N N . ILE A 1 96 ? -2.784 -7.604 -0.157 1.00 89.50 96 ILE A N 1
ATOM 704 C CA . ILE A 1 96 ? -1.853 -7.849 -1.253 1.00 89.50 96 ILE A CA 1
ATOM 705 C C . ILE A 1 96 ? -2.108 -6.792 -2.316 1.00 89.50 96 ILE A C 1
ATOM 707 O O . ILE A 1 96 ? -3.188 -6.744 -2.896 1.00 89.50 96 ILE A O 1
ATOM 711 N N . LEU A 1 97 ? -1.106 -5.965 -2.583 1.00 90.31 97 LEU A N 1
ATOM 712 C CA . LEU A 1 97 ? -1.120 -4.992 -3.665 1.00 90.31 97 LEU A CA 1
ATOM 713 C C . LEU A 1 97 ? 0.011 -5.338 -4.631 1.00 90.31 97 LEU A C 1
ATOM 715 O O . LEU A 1 97 ? 1.179 -5.348 -4.248 1.00 90.31 97 LEU A O 1
ATOM 719 N N . ASN A 1 98 ? -0.346 -5.617 -5.878 1.00 90.81 98 ASN A N 1
ATOM 720 C CA . ASN A 1 98 ? 0.586 -5.792 -6.983 1.00 90.81 98 ASN A CA 1
ATOM 721 C C . ASN A 1 98 ? 0.299 -4.696 -8.005 1.00 90.81 98 ASN A C 1
ATOM 723 O O . ASN A 1 98 ? -0.840 -4.558 -8.429 1.00 90.81 98 ASN A O 1
ATOM 727 N N . TYR A 1 99 ? 1.294 -3.930 -8.427 1.00 90.00 99 TYR A N 1
ATOM 728 C CA . TYR A 1 99 ? 1.116 -2.905 -9.451 1.00 90.00 99 TYR A CA 1
ATOM 729 C C . TYR A 1 99 ? 2.326 -2.876 -10.370 1.00 90.00 99 TYR A C 1
ATOM 731 O O . TYR A 1 99 ? 3.452 -2.745 -9.901 1.00 90.00 99 TYR A O 1
ATOM 739 N N . ASP A 1 100 ? 2.102 -3.000 -11.672 1.00 88.50 100 ASP A N 1
ATOM 740 C CA . ASP A 1 100 ? 3.137 -2.902 -12.694 1.00 88.50 100 ASP A CA 1
ATOM 741 C C . ASP A 1 100 ? 3.063 -1.533 -13.377 1.00 88.50 100 ASP A C 1
ATOM 743 O O . ASP A 1 100 ? 2.162 -1.241 -14.164 1.00 88.50 100 ASP A O 1
ATOM 747 N N . GLN A 1 101 ? 4.062 -0.703 -13.095 1.00 82.25 101 GLN A N 1
ATOM 748 C CA . GLN A 1 101 ? 4.233 0.642 -13.631 1.00 82.25 101 GLN A CA 1
ATOM 749 C C . GLN A 1 101 ? 4.350 0.661 -15.158 1.00 82.25 101 GLN A C 1
ATOM 751 O O . GLN A 1 101 ? 3.976 1.655 -15.774 1.00 82.25 101 GLN A O 1
ATOM 756 N N . ASN A 1 102 ? 4.850 -0.410 -15.790 1.00 86.12 102 ASN A N 1
ATOM 757 C CA . ASN A 1 102 ? 4.996 -0.440 -17.248 1.00 86.12 102 ASN A CA 1
ATOM 758 C C . ASN A 1 102 ? 3.646 -0.576 -17.951 1.00 86.12 102 ASN A C 1
ATOM 760 O O . ASN A 1 102 ? 3.427 0.026 -19.001 1.00 86.12 102 ASN A O 1
ATOM 764 N N . SER A 1 103 ? 2.769 -1.414 -17.400 1.00 87.06 103 SER A N 1
ATOM 765 C CA . SER A 1 103 ? 1.436 -1.652 -17.950 1.00 87.06 103 SER A CA 1
ATOM 766 C C . SER A 1 103 ? 0.392 -0.680 -17.402 1.00 87.06 103 SER A C 1
ATOM 768 O O . SER A 1 103 ? -0.660 -0.527 -18.020 1.00 87.06 103 SER A O 1
ATOM 770 N N . GLY A 1 104 ? 0.671 -0.023 -16.271 1.00 83.56 104 GLY A N 1
ATOM 771 C CA . GLY A 1 104 ? -0.302 0.795 -15.549 1.00 83.56 104 GLY A CA 1
ATOM 772 C C . GLY A 1 104 ? -1.447 -0.043 -14.982 1.00 83.56 104 GLY A C 1
ATOM 773 O O . GLY A 1 104 ? -2.553 0.461 -14.822 1.00 83.56 104 GLY A O 1
ATOM 774 N N . THR A 1 105 ? -1.204 -1.336 -14.752 1.00 86.81 105 THR A N 1
ATOM 775 C CA . THR A 1 105 ? -2.206 -2.266 -14.229 1.00 86.81 105 THR A CA 1
ATOM 776 C C . THR A 1 105 ? -1.805 -2.741 -12.847 1.00 86.81 105 THR A C 1
ATOM 778 O O . THR A 1 105 ? -0.624 -2.957 -12.564 1.00 86.81 105 THR A O 1
ATOM 781 N N . GLY A 1 106 ? -2.797 -2.931 -11.985 1.00 89.44 106 GLY A N 1
ATOM 782 C CA . GLY A 1 106 ? -2.572 -3.481 -10.664 1.00 89.44 106 GLY A CA 1
ATOM 783 C C . GLY A 1 106 ? -3.706 -4.363 -10.194 1.00 89.44 106 GLY A C 1
ATOM 784 O O . GLY A 1 106 ? -4.742 -4.502 -10.832 1.00 89.44 106 GLY A O 1
ATOM 785 N N . GLU A 1 107 ? -3.467 -4.993 -9.063 1.00 91.69 107 GLU A N 1
ATOM 786 C CA . GLU A 1 107 ? -4.384 -5.854 -8.356 1.00 91.69 107 GLU A CA 1
ATOM 787 C C . GLU A 1 107 ? -4.280 -5.516 -6.875 1.00 91.69 107 GLU A C 1
ATOM 789 O O . GLU A 1 107 ? -3.184 -5.485 -6.310 1.00 91.69 107 GLU A O 1
ATOM 794 N N . LEU A 1 108 ? -5.431 -5.303 -6.249 1.00 90.69 108 LEU A N 1
ATOM 795 C CA . LEU A 1 108 ? -5.559 -5.210 -4.807 1.00 90.69 108 LEU A CA 1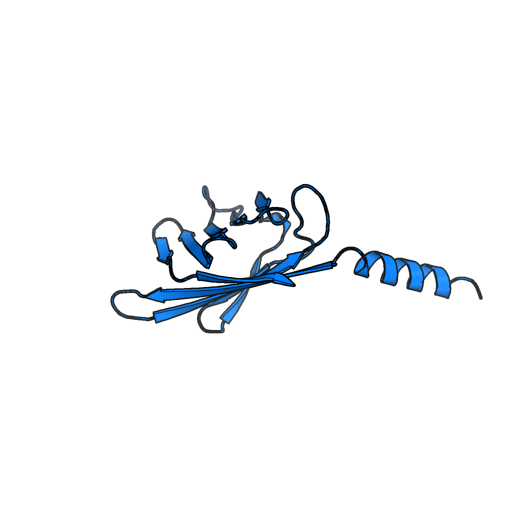
ATOM 796 C C . LEU A 1 108 ? -6.437 -6.359 -4.326 1.00 90.69 108 LEU A C 1
ATOM 798 O O . LEU A 1 108 ? -7.561 -6.537 -4.799 1.00 90.69 108 LEU A O 1
ATOM 802 N N . VAL A 1 109 ? -5.921 -7.114 -3.362 1.00 88.81 109 VAL A N 1
ATOM 803 C CA . VAL A 1 109 ? -6.641 -8.154 -2.634 1.00 88.81 109 VAL A CA 1
ATOM 804 C C . VAL A 1 109 ? -6.667 -7.778 -1.159 1.00 88.81 109 VAL A C 1
ATOM 806 O O . VAL A 1 109 ? -5.619 -7.568 -0.551 1.00 88.81 109 VAL A O 1
ATOM 809 N N . LEU A 1 110 ? -7.867 -7.720 -0.593 1.00 84.12 110 LEU A N 1
ATOM 810 C CA . LEU A 1 110 ? -8.106 -7.673 0.842 1.00 84.12 110 LEU A CA 1
ATOM 811 C C . LEU A 1 110 ? -8.636 -9.041 1.265 1.00 84.12 110 LEU A C 1
ATOM 813 O O . LEU A 1 110 ? -9.716 -9.429 0.823 1.00 84.12 110 LEU A O 1
ATOM 817 N N . ASP A 1 111 ? -7.880 -9.770 2.078 1.00 80.56 111 ASP A N 1
ATOM 818 C CA . ASP A 1 111 ? -8.212 -11.130 2.508 1.00 80.56 111 ASP A CA 1
ATOM 819 C C . ASP A 1 111 ? -8.337 -11.189 4.034 1.00 80.56 111 ASP A C 1
ATOM 821 O O . ASP A 1 111 ? -7.354 -11.254 4.768 1.00 80.56 111 ASP A O 1
ATOM 825 N N . TYR A 1 112 ? -9.576 -11.167 4.523 1.00 71.50 112 TYR A N 1
ATOM 826 C CA . TYR A 1 112 ? -9.890 -11.327 5.945 1.00 71.50 112 TYR A CA 1
ATOM 827 C C . TYR A 1 112 ? -10.419 -12.739 6.251 1.00 71.50 112 TYR A C 1
ATOM 829 O O . TYR A 1 112 ? -11.261 -12.926 7.132 1.00 71.50 112 TYR A O 1
ATOM 837 N N . GLY A 1 113 ? -9.952 -13.751 5.512 1.00 70.50 113 GLY A N 1
ATOM 838 C CA . GLY A 1 113 ? -10.313 -15.155 5.692 1.00 70.50 113 GLY A CA 1
ATOM 839 C C . GLY A 1 113 ? -11.625 -15.534 5.005 1.00 70.50 113 GLY A C 1
ATOM 840 O O . GLY A 1 113 ? -11.614 -16.256 4.013 1.00 70.50 113 GLY A O 1
ATOM 841 N N . GLU A 1 114 ? -12.769 -15.076 5.523 1.00 64.25 114 GLU A N 1
ATOM 842 C CA . GLU A 1 114 ? -14.085 -15.377 4.920 1.00 64.25 114 GLU A CA 1
ATOM 843 C C . GLU A 1 114 ? -14.489 -14.374 3.831 1.00 64.25 114 GLU A C 1
ATOM 845 O O . GLU A 1 114 ? -15.289 -14.693 2.950 1.00 64.25 114 GLU A O 1
ATOM 850 N N . VAL A 1 115 ? -13.926 -13.165 3.877 1.00 63.84 115 VAL A N 1
ATOM 851 C CA . VAL A 1 115 ? -14.206 -12.090 2.924 1.00 63.84 115 VAL A CA 1
ATOM 852 C C . VAL A 1 115 ? -12.938 -11.787 2.144 1.00 63.84 115 VAL A C 1
ATOM 854 O O . VAL A 1 115 ? -11.960 -11.295 2.705 1.00 63.84 115 VAL A O 1
ATOM 857 N N . VAL A 1 116 ? -12.994 -12.057 0.839 1.00 74.12 116 VAL A N 1
ATOM 858 C CA . VAL A 1 116 ? -11.953 -11.678 -0.115 1.00 74.12 116 VAL A CA 1
ATOM 859 C C . VAL A 1 116 ? -12.516 -10.605 -1.037 1.00 74.12 116 VAL A C 1
ATOM 861 O O . VAL A 1 116 ? -13.353 -10.887 -1.897 1.00 74.12 116 VAL A O 1
ATOM 864 N N . ALA A 1 117 ? -12.061 -9.369 -0.861 1.00 78.81 117 ALA A N 1
ATOM 865 C CA . ALA A 1 117 ? -12.313 -8.285 -1.802 1.00 78.81 117 ALA A CA 1
ATOM 866 C C . ALA A 1 117 ? -11.154 -8.235 -2.799 1.00 78.81 117 ALA A C 1
ATOM 868 O O . ALA A 1 117 ? -9.990 -8.250 -2.405 1.00 78.81 117 ALA A O 1
ATOM 869 N N . ARG A 1 118 ? -11.463 -8.188 -4.096 1.00 86.25 118 ARG A N 1
ATOM 870 C CA . ARG A 1 118 ? -10.456 -8.123 -5.157 1.00 86.25 118 ARG A CA 1
ATOM 871 C C . ARG A 1 118 ? -10.845 -7.081 -6.190 1.00 86.25 118 ARG A C 1
ATOM 873 O O . ARG A 1 118 ? -11.989 -7.064 -6.638 1.00 86.25 118 ARG A O 1
ATOM 880 N N . THR A 1 119 ? -9.885 -6.268 -6.608 1.00 86.31 119 THR A N 1
ATOM 881 C CA . THR A 1 119 ? -10.038 -5.380 -7.761 1.00 86.31 119 THR A CA 1
ATOM 882 C C . THR A 1 119 ? -8.776 -5.353 -8.609 1.00 86.31 119 THR A C 1
ATOM 884 O O . THR A 1 119 ? -7.677 -5.577 -8.107 1.00 86.31 119 THR A O 1
ATOM 887 N N . TYR A 1 120 ? -8.972 -5.096 -9.899 1.00 86.50 120 TYR A N 1
ATOM 888 C CA . TYR A 1 120 ? -7.918 -4.868 -10.888 1.00 86.50 120 TYR A CA 1
ATOM 889 C C . TYR A 1 120 ? -7.872 -3.406 -11.359 1.00 86.50 120 TYR A C 1
ATOM 891 O O . TYR A 1 120 ? -7.043 -3.034 -12.185 1.00 86.50 120 TYR A O 1
ATOM 899 N N . ASP A 1 121 ? -8.796 -2.585 -10.855 1.00 87.50 121 ASP A N 1
ATOM 900 C CA . ASP A 1 121 ? -8.824 -1.146 -11.079 1.00 87.50 121 ASP A CA 1
ATOM 901 C C . ASP A 1 121 ? -8.004 -0.492 -9.968 1.00 87.50 121 ASP A C 1
ATOM 903 O O . ASP A 1 121 ? -8.537 -0.091 -8.931 1.00 87.50 121 ASP A O 1
ATOM 907 N N . VAL A 1 122 ? -6.684 -0.543 -10.147 1.00 91.12 122 VAL A N 1
ATOM 908 C CA . VAL A 1 122 ? -5.690 0.006 -9.226 1.00 91.12 122 VAL A CA 1
ATOM 909 C C . VAL A 1 122 ? -4.781 0.943 -10.001 1.00 91.12 122 VAL A C 1
ATOM 911 O O . VAL A 1 122 ? -4.167 0.543 -10.992 1.00 91.12 122 VAL A O 1
ATOM 914 N N . SER A 1 123 ? -4.655 2.166 -9.509 1.00 91.19 123 SER A N 1
ATOM 915 C CA . SER A 1 123 ? -3.756 3.191 -10.026 1.00 91.19 123 SER A CA 1
ATOM 916 C C . SER A 1 123 ? -2.769 3.570 -8.927 1.00 91.19 123 SER A C 1
ATOM 918 O O . SER A 1 123 ? -3.149 3.683 -7.766 1.00 91.19 123 SER A O 1
ATOM 920 N N . CYS A 1 124 ? -1.490 3.729 -9.272 1.00 89.94 124 CYS A N 1
ATOM 921 C CA . CYS A 1 124 ? -0.458 4.123 -8.318 1.00 89.94 124 CYS A CA 1
ATOM 922 C C . CYS A 1 124 ? 0.435 5.230 -8.879 1.00 89.94 124 CYS A C 1
ATOM 924 O O . CYS A 1 124 ? 0.874 5.181 -10.030 1.00 89.94 124 CYS A O 1
ATOM 926 N N . SER A 1 125 ? 0.772 6.182 -8.015 1.00 87.50 125 SER A N 1
ATOM 927 C CA . SER A 1 125 ? 1.779 7.220 -8.229 1.00 87.50 125 SER A CA 1
ATOM 928 C C . SER A 1 125 ? 2.938 7.057 -7.250 1.00 87.50 125 SER A C 1
ATOM 930 O O . SER A 1 125 ? 2.727 6.664 -6.100 1.00 87.50 125 SER A O 1
ATOM 932 N N . PHE A 1 126 ? 4.143 7.402 -7.702 1.00 82.19 126 PHE A N 1
ATOM 933 C CA . PHE A 1 126 ? 5.384 7.290 -6.940 1.00 82.19 126 PHE A CA 1
ATOM 934 C C . PHE A 1 126 ? 6.111 8.638 -6.952 1.00 82.19 126 PHE A C 1
ATOM 936 O O . PHE A 1 126 ? 6.179 9.283 -8.002 1.00 82.19 126 PHE A O 1
ATOM 943 N N . GLU A 1 127 ? 6.615 9.051 -5.791 1.00 75.00 127 GLU A N 1
ATOM 944 C CA . GLU A 1 127 ? 7.446 10.251 -5.598 1.00 75.00 127 GLU A CA 1
ATOM 945 C C . GLU A 1 127 ? 8.920 9.887 -5.440 1.00 75.00 127 GLU A C 1
ATOM 947 O O . GLU A 1 127 ? 9.190 8.867 -4.760 1.00 75.00 127 GLU A O 1
#

Foldseek 3Di:
DPPPVVVVVVVVVLVQFFPKKKKKWFWFDDPPDIKIKIKMFTAGPDPAARGDAWMWIAINNRIDTHGCVQWPDADDPDQWGWTFGHDPPDPGTQWTWIAGNVVQWIKIWGCPPVDITIDGRMGMDMD

pLDDT: mean 77.99, std 13.56, range [46.62, 93.81]

Sequence (127 aa):
MKSTIALSALLFSLNSFASGGFFCDAKVTTLMDQTDIQISGSTGHVVGNPLIGDITIAVDGTEAKISKQQVVGYWGEGPVLQLHVVDPQAQYSVIILNYDQNSGTGELVLDYGEVVARTYDVSCSFE